Protein AF-A0A0S7YMQ1-F1 (afdb_monomer_lite)

Sequence (82 aa):
MNLRGVIVPTDWDDIGNSTAVALAADDEQEYRISPENKTGRSLHQLLRMRVKIEGTVDSEAVDGHGKVILVNSYRILETPQP

Secondary structure (DSSP, 8-state):
-EEEEEEEEEEE-TTS-EEEEEEEETTS-EEEEPSSSHHHHHGGGGTT-EEEEEEEEE----TT--EEEEEEEEEEEEPPP-

pLDDT: mean 87.24, std 13.02, range [45.56, 96.94]

Radius of gyration: 12.15 Å; chains: 1; bounding box: 24×31×30 Å

Foldseek 3Di:
DKWKAAKAADDADPVGDGPWIWGCTPVNFTETEDPPDPQSVCCSVRHRFIKMFDFDWDPPPPDDPGIYTHTPDMDTPDDPDD

Structure (mmCIF, N/CA/C/O backbone):
data_AF-A0A0S7YMQ1-F1
#
_entry.id   AF-A0A0S7YMQ1-F1
#
loop_
_atom_site.group_PDB
_atom_site.id
_atom_site.type_symbol
_atom_site.label_atom_id
_atom_site.label_alt_id
_atom_site.label_comp_id
_atom_site.label_asym_id
_atom_site.label_entity_id
_atom_site.label_seq_id
_atom_site.pdbx_PDB_ins_code
_atom_site.Cartn_x
_atom_site.Cartn_y
_atom_site.Cartn_z
_atom_site.occupancy
_atom_site.B_iso_or_equiv
_atom_site.auth_seq_id
_atom_site.auth_comp_id
_atom_site.auth_asym_id
_atom_site.auth_atom_id
_atom_site.pdbx_PDB_model_num
ATOM 1 N N . MET A 1 1 ? 1.202 13.324 4.100 1.00 87.19 1 MET A N 1
ATOM 2 C CA . MET A 1 1 ? -0.267 13.140 4.111 1.00 87.19 1 MET A CA 1
ATOM 3 C C . MET A 1 1 ? -0.658 11.922 4.944 1.00 87.19 1 MET A C 1
ATOM 5 O O . MET A 1 1 ? 0.221 11.149 5.308 1.00 87.19 1 MET A O 1
ATOM 9 N N . ASN A 1 2 ? -1.955 11.745 5.212 1.00 93.81 2 ASN A N 1
ATOM 10 C CA . ASN A 1 2 ? -2.525 10.600 5.925 1.00 93.81 2 ASN A CA 1
ATOM 11 C C . ASN A 1 2 ? -3.740 10.073 5.145 1.00 93.81 2 ASN A C 1
ATOM 13 O O . ASN A 1 2 ? -4.715 10.809 5.023 1.00 93.81 2 ASN A O 1
ATOM 17 N N . LEU A 1 3 ? -3.707 8.825 4.677 1.00 95.12 3 LEU A N 1
ATOM 18 C CA . LEU A 1 3 ? -4.840 8.187 3.992 1.00 95.12 3 LEU A CA 1
ATOM 19 C C . LEU A 1 3 ? -5.278 6.916 4.705 1.00 95.12 3 LEU A C 1
ATOM 21 O O . LEU A 1 3 ? -4.499 6.287 5.422 1.00 95.12 3 LEU A O 1
ATOM 25 N N . ARG A 1 4 ? -6.540 6.546 4.512 1.00 96.44 4 ARG A N 1
ATOM 26 C CA . ARG A 1 4 ? -7.129 5.294 4.985 1.00 96.44 4 ARG A CA 1
ATOM 27 C C . ARG A 1 4 ? -7.813 4.617 3.815 1.00 96.44 4 ARG A C 1
ATOM 29 O O . ARG A 1 4 ? -8.308 5.310 2.932 1.00 96.44 4 ARG A O 1
ATOM 36 N N . GLY A 1 5 ? -7.808 3.294 3.815 1.00 95.12 5 GLY A N 1
ATOM 37 C CA . GLY A 1 5 ? -8.377 2.527 2.720 1.00 95.12 5 GLY A CA 1
ATOM 38 C C . GLY A 1 5 ? -8.037 1.053 2.810 1.00 95.12 5 GLY A C 1
ATOM 39 O O . GLY A 1 5 ? -7.495 0.587 3.816 1.00 95.12 5 GLY A O 1
ATOM 40 N N . VAL A 1 6 ? -8.345 0.330 1.742 1.00 96.06 6 VAL A N 1
ATOM 41 C CA . VAL A 1 6 ? -8.069 -1.101 1.602 1.00 96.06 6 VAL A CA 1
ATOM 42 C C . VAL A 1 6 ? -6.945 -1.302 0.597 1.00 96.06 6 VAL A C 1
ATOM 44 O O . VAL A 1 6 ? -6.907 -0.638 -0.437 1.00 96.06 6 VAL A O 1
ATOM 47 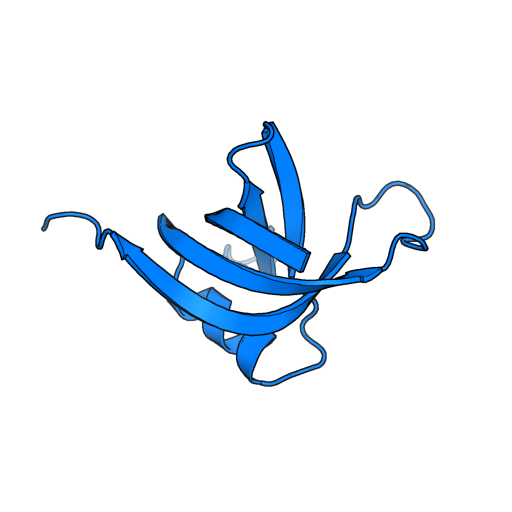N N . ILE A 1 7 ? -6.022 -2.216 0.893 1.00 95.44 7 ILE A N 1
ATOM 48 C CA . ILE A 1 7 ? -4.975 -2.577 -0.065 1.00 95.44 7 ILE A CA 1
ATOM 49 C C . ILE A 1 7 ? -5.536 -3.523 -1.120 1.00 95.44 7 ILE A C 1
ATOM 51 O O . ILE A 1 7 ? -6.044 -4.600 -0.797 1.00 95.44 7 ILE A O 1
ATOM 55 N N . VAL A 1 8 ? -5.412 -3.129 -2.383 1.00 94.00 8 VAL A N 1
ATOM 56 C CA . VAL A 1 8 ? -5.908 -3.866 -3.548 1.00 94.00 8 VAL A CA 1
ATOM 57 C C . VAL A 1 8 ? -4.766 -4.153 -4.528 1.00 94.00 8 VAL A C 1
ATOM 59 O O . VAL A 1 8 ? -3.831 -3.356 -4.620 1.00 94.00 8 VAL A O 1
ATOM 62 N N . PRO A 1 9 ? -4.789 -5.294 -5.235 1.00 93.69 9 PRO A N 1
ATOM 63 C CA . PRO A 1 9 ? -3.836 -5.568 -6.307 1.00 93.69 9 PRO A CA 1
ATOM 64 C C . PRO A 1 9 ? -4.196 -4.748 -7.558 1.00 93.69 9 PRO A C 1
ATOM 66 O O . PRO A 1 9 ? -5.377 -4.638 -7.879 1.00 93.69 9 PRO A O 1
ATOM 69 N N . THR A 1 10 ? -3.200 -4.208 -8.267 1.00 89.44 10 THR A N 1
ATOM 70 C CA . THR A 1 10 ? -3.424 -3.397 -9.489 1.00 89.44 10 THR A CA 1
ATOM 71 C C . THR A 1 10 ? -2.794 -3.967 -10.750 1.00 89.44 10 THR A C 1
ATOM 73 O O . THR A 1 10 ? -3.255 -3.676 -11.847 1.00 89.44 10 THR A O 1
ATOM 76 N N . ASP A 1 11 ? -1.752 -4.780 -10.605 1.00 88.75 11 ASP A N 1
ATOM 77 C CA . ASP A 1 11 ? -1.059 -5.420 -11.719 1.00 88.75 11 ASP A CA 1
ATOM 78 C C . ASP A 1 11 ? -0.867 -6.902 -11.411 1.00 88.75 11 ASP A C 1
ATOM 80 O O . ASP A 1 11 ? -0.665 -7.277 -10.248 1.00 88.75 11 ASP A O 1
ATOM 84 N N . TRP A 1 12 ? -0.909 -7.724 -12.458 1.00 89.94 12 TRP A N 1
ATOM 85 C CA . TRP A 1 12 ? -0.729 -9.171 -12.401 1.00 89.94 12 TRP A CA 1
ATOM 86 C C . TRP A 1 12 ? 0.317 -9.610 -13.425 1.00 89.94 12 TRP A C 1
ATOM 88 O O . TRP A 1 12 ? 0.398 -9.036 -14.510 1.00 89.94 12 TRP A O 1
ATOM 98 N N . ASP A 1 13 ? 1.118 -10.614 -13.078 1.00 90.25 13 ASP A N 1
ATOM 99 C CA . ASP A 1 13 ? 1.951 -11.331 -14.046 1.00 90.25 13 ASP A CA 1
ATOM 100 C C . ASP A 1 13 ? 1.130 -12.375 -14.833 1.00 90.25 13 ASP A C 1
ATOM 102 O O . ASP A 1 13 ? -0.036 -12.644 -14.528 1.00 90.25 13 ASP A O 1
ATOM 106 N N . ASP A 1 14 ? 1.751 -12.999 -15.840 1.00 92.19 14 ASP A N 1
ATOM 107 C CA . ASP A 1 14 ? 1.108 -13.993 -16.716 1.00 92.19 14 ASP A CA 1
ATOM 108 C C . ASP A 1 14 ? 0.614 -15.255 -15.979 1.00 92.19 14 ASP A C 1
ATOM 110 O O . ASP A 1 14 ? -0.145 -16.050 -16.536 1.00 92.19 14 ASP A O 1
ATOM 114 N N . ILE A 1 15 ? 1.042 -15.461 -14.730 1.00 92.19 15 ILE A N 1
ATOM 115 C CA . ILE A 1 15 ? 0.671 -16.609 -13.893 1.00 92.19 15 ILE A CA 1
ATOM 116 C C . ILE A 1 15 ? -0.282 -16.219 -12.749 1.00 92.19 15 ILE A C 1
ATOM 118 O O . ILE A 1 15 ? -0.640 -17.069 -11.932 1.00 92.19 15 ILE A O 1
ATOM 122 N N . GLY A 1 16 ? -0.745 -14.964 -12.714 1.00 84.44 16 GLY A N 1
ATOM 123 C CA . GLY A 1 16 ? -1.766 -14.467 -11.793 1.00 84.44 16 GLY A CA 1
ATOM 124 C C . GLY A 1 16 ? -1.250 -13.952 -10.446 1.00 84.44 16 GLY A C 1
ATOM 125 O O . GLY A 1 16 ? -2.066 -13.675 -9.562 1.00 84.44 16 GLY A O 1
ATOM 126 N N . ASN A 1 17 ? 0.062 -13.785 -10.255 1.00 85.62 17 ASN A N 1
ATOM 127 C CA . ASN A 1 17 ? 0.593 -13.129 -9.060 1.00 85.62 17 ASN A CA 1
ATOM 128 C C . ASN A 1 17 ? 0.485 -11.613 -9.185 1.00 85.62 17 ASN A C 1
ATOM 130 O O . ASN A 1 17 ? 0.824 -11.034 -10.214 1.00 85.62 17 ASN A O 1
ATOM 134 N N . SER A 1 18 ? 0.079 -10.956 -8.099 1.00 86.06 18 SER A N 1
ATOM 135 C CA . SER A 1 18 ? 0.058 -9.496 -8.046 1.00 86.06 18 SER A CA 1
ATOM 136 C C . SER A 1 18 ? 1.482 -8.928 -8.022 1.00 86.06 18 SER A C 1
ATOM 138 O O . SER A 1 18 ? 2.267 -9.273 -7.138 1.00 86.06 18 SER A O 1
ATOM 140 N N . THR A 1 19 ? 1.801 -8.040 -8.966 1.00 87.88 19 THR A N 1
ATOM 141 C CA . THR A 1 19 ? 3.118 -7.386 -9.099 1.00 87.88 19 THR A CA 1
ATOM 142 C C . THR A 1 19 ? 3.135 -5.950 -8.570 1.00 87.88 19 THR A C 1
ATOM 144 O O . THR A 1 19 ? 4.209 -5.394 -8.339 1.00 87.88 19 THR A O 1
ATOM 147 N N . ALA A 1 20 ? 1.960 -5.356 -8.338 1.00 90.69 20 ALA A N 1
ATOM 148 C CA . ALA A 1 20 ? 1.802 -4.052 -7.701 1.00 90.69 20 ALA A CA 1
ATOM 149 C C . ALA A 1 20 ? 0.512 -3.969 -6.872 1.00 90.69 20 ALA A C 1
ATOM 151 O O . ALA A 1 20 ? -0.452 -4.704 -7.108 1.00 90.69 20 ALA A O 1
ATOM 152 N N . VAL A 1 21 ? 0.515 -3.062 -5.894 1.00 93.94 21 VAL A N 1
ATOM 153 C CA . VAL A 1 21 ? -0.632 -2.758 -5.032 1.00 93.94 21 VAL A CA 1
ATOM 154 C C . VAL A 1 21 ? -0.944 -1.272 -5.006 1.00 93.94 21 VAL A C 1
ATOM 156 O O . VAL A 1 21 ? -0.058 -0.423 -5.137 1.00 93.94 21 VAL A O 1
ATOM 159 N N . ALA A 1 22 ? -2.209 -0.973 -4.742 1.00 94.81 22 ALA A N 1
ATOM 160 C CA . ALA A 1 22 ? -2.707 0.358 -4.460 1.00 94.81 22 ALA A CA 1
ATOM 161 C C . ALA A 1 22 ? -3.497 0.397 -3.150 1.00 94.81 22 ALA A C 1
ATOM 163 O O . ALA A 1 22 ? -3.950 -0.624 -2.628 1.00 94.81 22 ALA A O 1
ATOM 164 N N . LEU A 1 23 ? -3.660 1.606 -2.622 1.00 95.06 23 LEU A N 1
ATOM 165 C CA . LEU A 1 23 ? -4.648 1.928 -1.607 1.00 95.06 23 LEU A CA 1
ATOM 166 C C . LEU A 1 23 ? -5.920 2.409 -2.313 1.00 95.06 23 LEU A C 1
ATOM 168 O O . LEU A 1 23 ? -5.931 3.508 -2.865 1.00 95.06 23 LEU A O 1
ATOM 172 N N . ALA A 1 24 ? -6.986 1.613 -2.247 1.00 94.75 24 ALA A N 1
ATOM 173 C CA . ALA A 1 24 ? -8.339 2.082 -2.525 1.00 94.75 24 ALA A CA 1
ATOM 174 C C . ALA A 1 24 ? -8.798 2.901 -1.312 1.00 94.75 24 ALA A C 1
ATOM 176 O O . ALA A 1 24 ? -9.148 2.335 -0.269 1.00 94.75 24 ALA A O 1
ATOM 177 N N . ALA A 1 25 ? -8.663 4.222 -1.405 1.00 94.25 25 ALA A N 1
ATOM 178 C CA . ALA A 1 25 ? -8.820 5.128 -0.282 1.00 94.25 25 ALA A CA 1
ATOM 179 C C . ALA A 1 25 ? -10.281 5.542 -0.053 1.00 94.25 25 ALA A C 1
ATOM 181 O O . ALA A 1 25 ? -11.134 5.464 -0.933 1.00 94.25 25 ALA A O 1
ATOM 182 N N . ASP A 1 26 ? -10.560 5.996 1.169 1.00 94.25 26 ASP A N 1
ATOM 183 C CA . ASP A 1 26 ? -11.900 6.415 1.605 1.00 94.25 26 ASP A CA 1
ATOM 184 C C . ASP A 1 26 ? -12.416 7.670 0.878 1.00 94.25 26 ASP A C 1
ATOM 186 O O . ASP A 1 26 ? -13.599 7.983 0.960 1.00 94.25 26 ASP A O 1
ATOM 190 N N . ASP A 1 27 ? -11.538 8.391 0.178 1.00 92.06 27 ASP A N 1
ATOM 191 C CA . ASP A 1 27 ? -11.873 9.524 -0.691 1.00 92.06 27 ASP A CA 1
ATOM 192 C C . ASP A 1 27 ? -12.260 9.087 -2.116 1.00 92.06 27 ASP A C 1
ATOM 194 O O . ASP A 1 27 ? -12.235 9.909 -3.030 1.00 92.06 27 ASP A O 1
ATOM 198 N N . GLU A 1 28 ? -12.578 7.800 -2.298 1.00 87.81 28 GLU A N 1
ATOM 199 C CA . GLU A 1 28 ? -12.950 7.166 -3.571 1.00 87.81 28 GLU A CA 1
ATOM 200 C C . GLU A 1 28 ? -11.854 7.248 -4.647 1.00 87.81 28 GLU A C 1
ATOM 202 O O . GLU A 1 28 ? -12.109 7.012 -5.828 1.00 87.81 28 GLU A O 1
ATOM 207 N N . GLN A 1 29 ? -10.615 7.555 -4.248 1.00 90.44 29 GLN A N 1
ATOM 208 C CA . GLN A 1 29 ? -9.462 7.574 -5.138 1.00 90.44 29 GLN A CA 1
ATOM 209 C C . GLN A 1 29 ? -8.574 6.354 -4.920 1.00 90.44 29 GLN A C 1
ATOM 211 O O . GLN A 1 29 ? -8.417 5.837 -3.812 1.00 90.44 29 GLN A O 1
ATOM 216 N N . GLU A 1 30 ? -7.943 5.916 -6.003 1.00 90.94 30 GLU A N 1
ATOM 217 C CA . GLU A 1 30 ? -6.927 4.878 -5.958 1.00 90.94 30 GLU A CA 1
ATOM 218 C C . GLU A 1 30 ? -5.536 5.508 -5.974 1.00 90.94 30 GLU A C 1
ATOM 220 O O . GLU A 1 30 ? -5.238 6.400 -6.774 1.00 90.94 30 GLU A O 1
ATOM 225 N N . TYR A 1 31 ? -4.681 5.032 -5.073 1.00 92.62 31 TYR A N 1
ATOM 226 C CA . TYR A 1 31 ? -3.312 5.499 -4.962 1.00 92.62 31 TYR A CA 1
ATOM 227 C C . TYR A 1 31 ? -2.328 4.343 -5.073 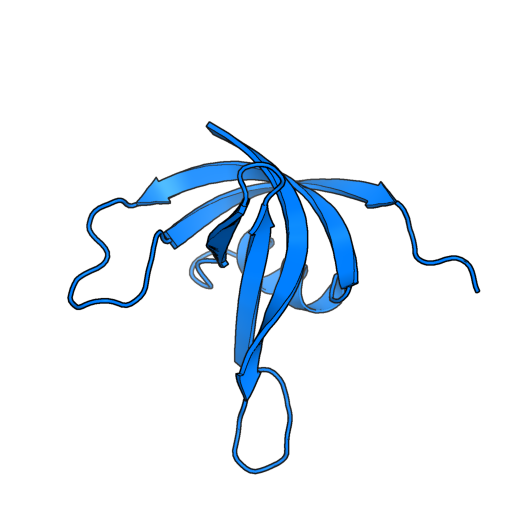1.00 92.62 31 TYR A C 1
ATOM 229 O O . TYR A 1 31 ? -2.269 3.480 -4.193 1.00 92.62 31 TYR A O 1
ATOM 237 N N . ARG A 1 32 ? -1.502 4.350 -6.116 1.00 93.19 32 ARG A N 1
ATOM 238 C CA . ARG A 1 32 ? -0.487 3.318 -6.328 1.00 93.19 32 ARG A CA 1
ATOM 239 C C . ARG A 1 32 ? 0.598 3.416 -5.260 1.00 93.19 32 ARG A C 1
ATOM 241 O O . ARG A 1 32 ? 1.102 4.499 -4.969 1.00 93.19 32 ARG A O 1
ATOM 248 N N . ILE A 1 33 ? 0.985 2.289 -4.674 1.00 93.69 33 ILE A N 1
ATOM 249 C CA . ILE A 1 33 ? 2.063 2.258 -3.684 1.00 93.69 33 ILE A CA 1
ATOM 250 C C . ILE A 1 33 ? 3.408 2.187 -4.407 1.00 93.69 33 ILE A C 1
ATOM 252 O O . ILE A 1 33 ? 3.637 1.287 -5.215 1.00 93.69 33 ILE A O 1
ATOM 256 N N . SER A 1 34 ? 4.314 3.120 -4.103 1.00 91.50 34 SER A N 1
ATOM 257 C CA . SER A 1 34 ? 5.679 3.084 -4.631 1.00 91.50 34 SER A CA 1
ATOM 258 C C . SER A 1 34 ? 6.437 1.874 -4.061 1.00 91.50 34 SER A C 1
ATOM 260 O O . SER A 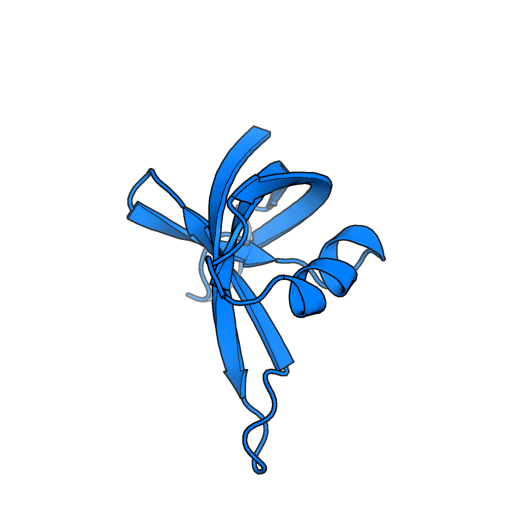1 34 ? 6.498 1.703 -2.834 1.00 91.50 34 SER A O 1
ATOM 262 N N . PRO A 1 35 ? 7.068 1.045 -4.914 1.00 88.56 35 PRO A N 1
ATOM 263 C CA . PRO A 1 35 ? 7.893 -0.071 -4.473 1.00 88.56 35 PRO A CA 1
ATOM 264 C C . PRO A 1 35 ? 9.310 0.359 -4.067 1.00 88.56 35 PRO A C 1
ATOM 266 O O . PRO A 1 35 ? 10.125 -0.506 -3.747 1.00 88.56 35 PRO A O 1
ATOM 269 N N . GLU A 1 36 ? 9.648 1.653 -4.081 1.00 89.81 36 GLU A N 1
ATOM 270 C CA . GLU A 1 36 ? 11.020 2.139 -3.868 1.00 89.81 36 GLU A CA 1
ATOM 271 C C . GLU A 1 36 ? 11.563 1.813 -2.473 1.00 89.81 36 GLU A C 1
ATOM 273 O O . GLU A 1 36 ? 12.730 1.438 -2.314 1.00 89.81 36 GLU A O 1
ATOM 278 N N . ASN A 1 37 ? 10.712 1.854 -1.445 1.00 90.12 37 ASN A N 1
ATOM 279 C CA . ASN A 1 37 ? 11.125 1.594 -0.070 1.00 90.12 37 ASN A CA 1
ATOM 280 C C . ASN A 1 37 ? 10.552 0.282 0.500 1.00 90.12 37 ASN A C 1
ATOM 282 O O . ASN A 1 37 ? 9.614 -0.320 -0.024 1.00 90.12 37 ASN A O 1
ATOM 286 N N . LYS A 1 38 ? 11.171 -0.202 1.587 1.00 93.06 38 LYS A N 1
ATOM 287 C CA . LYS A 1 38 ? 10.801 -1.481 2.220 1.00 93.06 38 LYS A CA 1
ATOM 288 C C . LYS A 1 38 ? 9.365 -1.472 2.753 1.00 93.06 38 LYS A C 1
ATOM 290 O O . LYS A 1 38 ? 8.683 -2.483 2.632 1.00 93.06 38 LYS A O 1
ATOM 295 N N . THR A 1 39 ? 8.926 -0.346 3.312 1.00 93.00 39 THR A N 1
ATOM 296 C CA . THR A 1 39 ? 7.586 -0.170 3.888 1.00 93.00 39 THR A CA 1
ATOM 297 C C . THR A 1 39 ? 6.491 -0.247 2.820 1.00 93.00 39 THR A C 1
ATOM 299 O O . THR A 1 39 ? 5.459 -0.871 3.035 1.00 93.00 39 THR A O 1
ATOM 302 N N . GLY A 1 40 ? 6.735 0.340 1.647 1.00 92.12 40 GLY A N 1
ATOM 303 C CA . GLY A 1 40 ? 5.883 0.247 0.465 1.00 92.12 40 GLY A CA 1
ATOM 304 C C . GLY A 1 40 ? 5.743 -1.198 -0.000 1.00 92.12 40 GLY A C 1
ATOM 305 O O . GLY A 1 40 ? 4.637 -1.715 -0.124 1.00 92.12 40 GLY A O 1
ATOM 306 N N . ARG A 1 41 ? 6.872 -1.901 -0.154 1.00 93.19 41 ARG A N 1
ATOM 307 C CA . ARG A 1 41 ? 6.882 -3.310 -0.581 1.00 93.19 41 ARG A CA 1
ATOM 308 C C . ARG A 1 41 ? 6.176 -4.251 0.396 1.00 93.19 41 ARG A C 1
ATOM 310 O O . ARG A 1 41 ? 5.565 -5.220 -0.046 1.00 93.19 41 ARG A O 1
ATOM 317 N N . SER A 1 42 ? 6.227 -3.995 1.706 1.00 94.00 42 SER A N 1
ATOM 318 C CA . SER A 1 42 ? 5.572 -4.871 2.689 1.00 94.00 42 SER A CA 1
ATOM 319 C C . SER A 1 42 ? 4.043 -4.795 2.653 1.00 94.00 42 SER A C 1
ATOM 321 O O . SER A 1 42 ? 3.389 -5.721 3.128 1.00 94.00 42 SER A O 1
ATOM 323 N N . LEU A 1 43 ? 3.454 -3.759 2.042 1.00 93.62 43 LEU A N 1
ATOM 324 C CA . LEU A 1 43 ? 1.999 -3.655 1.873 1.00 93.62 43 LEU A CA 1
ATOM 325 C C . LEU A 1 43 ? 1.417 -4.747 0.968 1.00 93.62 43 LEU A C 1
ATOM 327 O O . LEU A 1 43 ? 0.244 -5.072 1.119 1.00 93.62 43 LEU A O 1
ATOM 331 N N . HIS A 1 44 ? 2.220 -5.395 0.116 1.00 92.25 44 HIS A N 1
ATOM 332 C CA . HIS A 1 44 ? 1.778 -6.583 -0.627 1.00 92.25 44 HIS A CA 1
ATOM 333 C C . HIS A 1 44 ? 1.294 -7.723 0.279 1.00 92.25 44 HIS A C 1
ATOM 335 O O . HIS A 1 44 ? 0.426 -8.495 -0.113 1.00 92.25 44 HIS A O 1
ATOM 341 N N . GLN A 1 45 ? 1.811 -7.822 1.506 1.00 92.50 45 GLN A N 1
ATOM 342 C CA . GLN A 1 45 ? 1.373 -8.832 2.476 1.00 92.50 45 GLN A CA 1
ATOM 343 C C . GLN A 1 45 ? 0.029 -8.481 3.125 1.00 92.50 45 GLN A C 1
ATOM 345 O O . GLN A 1 45 ? -0.535 -9.288 3.857 1.00 92.50 45 GLN A O 1
ATOM 350 N N . LEU A 1 46 ? -0.474 -7.272 2.875 1.00 93.75 46 LEU A N 1
ATOM 351 C CA . LEU A 1 46 ? -1.678 -6.716 3.479 1.00 93.75 46 LEU A CA 1
ATOM 352 C C . LEU A 1 46 ? -2.823 -6.596 2.471 1.00 93.75 46 LEU A C 1
ATOM 354 O O . LEU A 1 46 ? -3.729 -5.792 2.676 1.00 93.75 46 LEU A O 1
ATOM 358 N N . LEU A 1 47 ? -2.806 -7.386 1.395 1.00 92.75 47 LEU A N 1
ATOM 359 C CA . LEU A 1 47 ? -3.915 -7.461 0.445 1.00 92.75 47 LEU A CA 1
ATOM 360 C C . LEU A 1 47 ? -5.247 -7.679 1.177 1.00 92.75 47 LEU A C 1
ATOM 362 O O . LEU A 1 47 ? -5.360 -8.550 2.037 1.00 92.75 47 LEU A O 1
ATOM 366 N N . ARG A 1 48 ? -6.261 -6.893 0.799 1.00 92.19 48 ARG A N 1
ATOM 367 C CA . ARG A 1 48 ? -7.616 -6.875 1.381 1.00 92.19 48 ARG A CA 1
ATOM 368 C C . ARG A 1 48 ? -7.684 -6.422 2.844 1.00 92.19 48 ARG A C 1
ATOM 370 O O . ARG A 1 48 ? -8.757 -6.467 3.440 1.00 92.19 48 ARG A O 1
ATOM 377 N N . MET A 1 49 ? -6.579 -5.950 3.419 1.00 94.69 49 MET A N 1
ATOM 378 C CA . MET A 1 49 ? -6.555 -5.376 4.763 1.00 94.69 49 MET A CA 1
ATOM 379 C C . MET A 1 49 ? -6.898 -3.892 4.703 1.00 94.69 49 MET A C 1
ATOM 381 O O . MET A 1 49 ? -6.436 -3.174 3.809 1.00 94.69 49 MET A O 1
ATOM 385 N N . ARG A 1 50 ? -7.643 -3.410 5.703 1.00 95.56 50 ARG A N 1
ATOM 386 C CA . ARG A 1 50 ? -7.864 -1.974 5.881 1.00 95.56 50 ARG A CA 1
ATOM 387 C C . ARG A 1 50 ? -6.691 -1.377 6.645 1.00 95.56 50 ARG A C 1
ATOM 389 O O . ARG A 1 50 ? -6.357 -1.839 7.738 1.00 95.56 50 ARG A O 1
ATOM 396 N N . VAL A 1 51 ? -6.068 -0.340 6.098 1.00 96.44 51 VAL A N 1
ATOM 397 C CA . VAL A 1 51 ? -4.880 0.296 6.676 1.00 96.44 51 VAL A CA 1
ATOM 398 C C . VAL A 1 51 ? -5.011 1.814 6.714 1.00 96.44 51 VAL A C 1
ATOM 400 O O . VAL A 1 51 ? -5.765 2.422 5.958 1.00 96.44 51 VAL A O 1
ATOM 403 N N . LYS A 1 52 ? -4.232 2.437 7.596 1.00 96.94 52 LYS A N 1
ATOM 404 C CA . LYS A 1 52 ? -3.892 3.857 7.556 1.00 96.94 52 LYS A CA 1
ATOM 405 C C . LYS A 1 52 ? -2.453 3.991 7.064 1.00 96.94 52 LYS A C 1
ATOM 407 O O . LYS A 1 52 ? -1.572 3.398 7.677 1.00 96.94 52 LYS A O 1
ATOM 412 N N . ILE A 1 53 ? -2.222 4.777 6.017 1.00 96.12 53 ILE A N 1
ATOM 413 C CA . ILE A 1 53 ? -0.903 5.074 5.445 1.00 96.12 53 ILE A CA 1
ATOM 414 C C . ILE A 1 53 ? -0.504 6.511 5.776 1.00 96.12 53 ILE A C 1
ATOM 416 O O . ILE A 1 53 ? -1.297 7.442 5.615 1.00 96.12 53 ILE A O 1
ATOM 420 N N . GLU A 1 54 ? 0.748 6.692 6.185 1.00 96.50 54 GLU A N 1
ATOM 421 C CA . GLU A 1 54 ? 1.408 7.993 6.242 1.00 96.50 54 GLU A CA 1
ATOM 422 C C . GLU A 1 54 ? 2.536 8.020 5.215 1.00 96.50 54 GLU A C 1
ATOM 424 O O . GLU A 1 54 ? 3.375 7.120 5.157 1.00 96.50 54 GLU A O 1
ATOM 429 N N . GLY A 1 55 ? 2.556 9.054 4.382 1.00 93.88 55 GLY A N 1
ATOM 430 C CA . GLY A 1 55 ? 3.476 9.118 3.254 1.00 93.88 55 GLY A CA 1
ATOM 431 C C . GLY A 1 55 ? 3.377 10.421 2.482 1.00 93.88 55 GLY A C 1
ATOM 432 O O . GLY A 1 55 ? 2.674 11.352 2.893 1.00 93.88 55 GLY A O 1
ATOM 433 N N . THR A 1 56 ? 4.063 10.467 1.351 1.00 93.31 56 THR A N 1
ATOM 434 C CA . THR A 1 56 ? 4.062 11.604 0.426 1.00 93.31 56 THR A CA 1
ATOM 435 C C . THR A 1 56 ? 3.442 11.159 -0.889 1.00 93.31 56 THR A C 1
ATOM 437 O O . THR A 1 56 ? 3.750 10.067 -1.360 1.00 93.31 56 THR A O 1
ATOM 440 N N . VAL A 1 57 ? 2.542 11.973 -1.447 1.00 88.69 57 VAL A N 1
ATOM 441 C CA . VAL A 1 57 ? 2.029 11.750 -2.805 1.00 88.69 57 VAL A CA 1
ATOM 442 C C . VAL A 1 57 ? 2.987 12.413 -3.759 1.00 88.69 57 VAL A C 1
ATOM 444 O O . VAL A 1 57 ? 3.265 13.602 -3.604 1.00 88.69 57 VAL A O 1
ATOM 447 N N . ASP A 1 58 ? 3.435 11.652 -4.738 1.00 84.06 58 ASP A N 1
ATOM 448 C CA . ASP A 1 58 ? 4.011 12.217 -5.935 1.00 84.06 58 ASP A CA 1
ATOM 449 C C . ASP A 1 58 ? 2.877 12.459 -6.938 1.00 84.06 58 ASP A C 1
ATOM 451 O O . ASP A 1 58 ? 2.17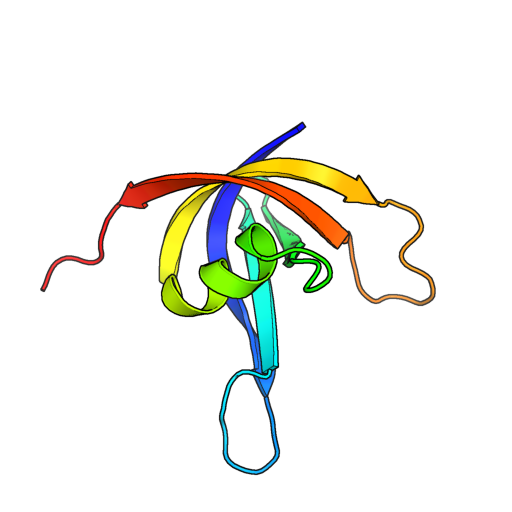6 11.533 -7.363 1.00 84.06 58 ASP A O 1
ATOM 455 N N . SER A 1 59 ? 2.605 13.736 -7.208 1.00 64.69 59 SER A N 1
ATOM 456 C CA . SER A 1 59 ? 1.578 14.162 -8.161 1.00 64.69 59 SER A CA 1
ATOM 457 C C . SER A 1 59 ? 2.091 14.212 -9.603 1.00 64.69 59 SER A C 1
ATOM 459 O O . SER A 1 59 ? 1.289 14.466 -10.497 1.00 64.69 59 SER A O 1
ATOM 461 N N . GLU A 1 60 ? 3.384 13.964 -9.841 1.00 59.25 60 GLU A N 1
ATOM 462 C CA . GLU A 1 60 ? 4.013 13.920 -11.168 1.00 59.25 60 GLU A CA 1
ATOM 463 C C . GLU A 1 60 ? 4.034 12.495 -11.740 1.00 59.25 60 GLU A C 1
ATOM 465 O O . GLU A 1 60 ? 4.963 12.091 -12.438 1.00 59.25 60 GLU A O 1
ATOM 470 N N . ALA A 1 61 ? 2.987 11.709 -11.490 1.00 53.56 61 ALA A N 1
ATOM 471 C CA . ALA A 1 61 ? 2.796 10.466 -12.219 1.00 53.56 61 ALA A CA 1
ATOM 472 C C . ALA A 1 61 ? 2.450 10.782 -13.685 1.00 53.56 61 ALA A C 1
ATOM 474 O O . ALA A 1 61 ? 1.310 11.077 -14.050 1.00 53.56 61 ALA A O 1
ATOM 475 N N . VAL A 1 62 ? 3.508 10.756 -14.488 1.00 47.31 62 VAL A N 1
ATOM 476 C CA . VAL A 1 62 ? 3.565 10.830 -15.945 1.00 47.31 62 VAL A CA 1
ATOM 477 C C . VAL A 1 62 ? 2.604 9.803 -16.569 1.00 47.31 62 VAL A C 1
ATOM 479 O O . VAL A 1 62 ? 2.557 8.648 -16.149 1.00 47.31 62 VAL A O 1
ATOM 482 N N . ASP A 1 63 ? 1.833 10.246 -17.565 1.00 45.56 63 ASP A N 1
ATOM 483 C CA . ASP A 1 63 ? 1.021 9.417 -18.469 1.00 45.56 63 ASP A CA 1
ATOM 484 C C . ASP A 1 63 ? -0.047 8.505 -17.821 1.00 45.56 63 ASP A C 1
ATOM 486 O O . ASP A 1 63 ? -0.017 7.287 -17.933 1.00 45.56 63 ASP A O 1
ATOM 490 N N . GLY A 1 64 ? -1.077 9.084 -17.192 1.00 52.78 64 GLY A N 1
ATOM 491 C CA . GLY A 1 64 ? -2.374 8.402 -17.010 1.00 52.78 64 GLY A CA 1
ATOM 492 C C . GLY A 1 64 ? -2.459 7.304 -15.935 1.00 52.78 64 GLY A C 1
ATOM 493 O O . GLY A 1 64 ? -3.529 6.726 -15.758 1.00 52.78 64 GLY A O 1
ATOM 494 N N . HIS A 1 65 ? -1.388 7.052 -15.174 1.00 53.66 65 HIS A N 1
ATOM 495 C CA . HIS A 1 65 ? -1.290 5.944 -14.205 1.00 53.66 65 HIS A CA 1
ATOM 496 C C . HIS A 1 65 ? -1.598 6.300 -12.732 1.00 53.66 65 HIS A C 1
ATOM 498 O O . HIS A 1 65 ? -1.242 5.546 -11.824 1.00 53.66 65 HIS A O 1
ATOM 504 N N . GLY A 1 66 ? -2.310 7.404 -12.482 1.00 65.25 66 GLY A N 1
ATOM 505 C CA . GLY A 1 66 ? -2.843 7.740 -11.153 1.00 65.25 66 GLY A CA 1
ATOM 506 C C . GLY A 1 66 ? -1.805 8.243 -10.139 1.00 65.25 66 GLY A C 1
ATOM 507 O O . GLY A 1 66 ? -0.615 8.323 -10.415 1.00 65.25 66 GLY A O 1
ATOM 508 N N . LYS A 1 67 ? -2.264 8.639 -8.946 1.00 86.00 67 LYS A N 1
ATOM 509 C CA . LYS A 1 67 ? -1.420 9.218 -7.884 1.00 86.00 67 LYS A CA 1
ATOM 510 C C . LYS A 1 67 ? -0.539 8.139 -7.244 1.00 86.00 67 LYS A C 1
ATOM 512 O O . LYS A 1 67 ? -1.058 7.102 -6.832 1.00 86.00 67 LYS A O 1
ATOM 517 N N . VAL A 1 68 ? 0.762 8.394 -7.085 1.00 90.62 68 VAL A N 1
ATOM 518 C CA . VAL A 1 68 ? 1.707 7.451 -6.453 1.00 90.62 68 VAL A CA 1
ATOM 519 C C . VAL A 1 68 ? 2.025 7.890 -5.024 1.00 90.62 68 VAL A C 1
ATOM 521 O O . VAL A 1 68 ? 2.213 9.075 -4.763 1.00 90.62 68 VAL A O 1
ATOM 524 N N . ILE A 1 69 ? 2.102 6.950 -4.078 1.00 92.75 69 ILE A 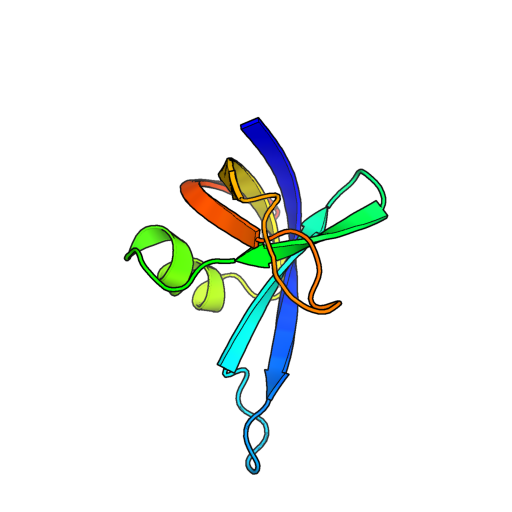N 1
ATOM 525 C CA . ILE A 1 69 ? 2.455 7.214 -2.677 1.00 92.75 69 ILE A CA 1
ATOM 526 C C . ILE A 1 69 ? 3.786 6.571 -2.324 1.00 92.75 69 ILE A C 1
ATOM 528 O O . ILE A 1 69 ? 3.928 5.347 -2.360 1.00 92.75 69 ILE A O 1
ATOM 532 N N . LEU A 1 70 ? 4.715 7.385 -1.830 1.00 94.25 70 LEU A N 1
ATOM 533 C CA . LEU A 1 70 ? 5.861 6.910 -1.069 1.00 94.25 70 LEU A CA 1
ATOM 534 C C . LEU A 1 70 ? 5.463 6.733 0.402 1.00 94.25 70 LEU A C 1
ATOM 536 O O . LEU A 1 70 ? 5.144 7.700 1.099 1.00 94.25 70 LEU A O 1
ATOM 540 N N . VAL A 1 71 ? 5.461 5.487 0.875 1.00 95.25 71 VAL A N 1
ATOM 541 C CA . VAL A 1 71 ? 4.968 5.127 2.213 1.00 95.25 71 VAL A CA 1
ATOM 542 C C . VAL A 1 71 ? 6.068 5.277 3.257 1.00 95.25 71 VAL A C 1
ATOM 544 O O . VAL A 1 71 ? 7.071 4.573 3.203 1.00 95.25 71 VAL A O 1
ATOM 547 N N . ASN A 1 72 ? 5.858 6.129 4.256 1.00 95.12 72 ASN A N 1
ATOM 548 C CA . ASN A 1 72 ? 6.773 6.269 5.391 1.00 95.12 72 ASN A CA 1
ATOM 549 C C . ASN A 1 72 ? 6.427 5.271 6.505 1.00 95.12 72 ASN A C 1
ATOM 551 O O . ASN A 1 72 ? 7.313 4.611 7.049 1.00 95.12 72 ASN A O 1
ATOM 555 N N . SER A 1 73 ? 5.138 5.125 6.818 1.00 96.19 73 SER A N 1
ATOM 556 C CA . SER A 1 73 ? 4.620 4.195 7.827 1.00 96.19 73 SER A CA 1
ATOM 557 C C . SER A 1 73 ? 3.182 3.777 7.503 1.00 96.19 73 SER A C 1
ATOM 559 O O . SER A 1 73 ? 2.484 4.422 6.716 1.00 96.19 73 SER A O 1
ATOM 561 N N . TYR A 1 74 ? 2.720 2.688 8.122 1.00 96.19 74 TYR A N 1
ATOM 562 C CA . TYR A 1 74 ? 1.316 2.289 8.078 1.00 96.19 74 TYR A CA 1
ATOM 563 C C . TYR A 1 74 ? 0.859 1.648 9.391 1.00 96.19 74 TYR A C 1
ATOM 565 O O . TYR A 1 74 ? 1.664 1.203 10.211 1.00 96.19 74 TYR A O 1
ATOM 573 N N . ARG A 1 75 ? -0.461 1.570 9.574 1.00 96.38 75 ARG A N 1
ATOM 574 C CA . ARG A 1 75 ? -1.118 0.828 10.655 1.00 96.38 75 ARG A CA 1
ATOM 575 C C . ARG A 1 75 ? -2.295 0.034 10.101 1.00 96.38 75 ARG A C 1
ATOM 577 O O . ARG A 1 75 ? -3.101 0.591 9.364 1.00 96.38 75 ARG A O 1
ATOM 584 N N . ILE A 1 76 ? -2.424 -1.228 10.499 1.00 95.50 76 ILE A N 1
ATOM 585 C CA . ILE A 1 76 ? -3.605 -2.047 10.197 1.00 95.50 76 ILE A CA 1
ATOM 586 C C . ILE A 1 76 ? -4.766 -1.550 11.064 1.00 95.50 76 ILE A C 1
ATOM 588 O O . ILE A 1 76 ? -4.618 -1.414 12.278 1.00 95.50 76 ILE A O 1
ATOM 592 N N . LEU A 1 77 ? -5.887 -1.219 10.429 1.00 93.00 77 LEU A N 1
ATOM 593 C CA . LEU A 1 77 ? -7.105 -0.765 11.098 1.00 93.00 77 LEU A CA 1
ATOM 594 C C . LEU A 1 77 ? -8.057 -1.931 11.353 1.00 93.00 77 LEU A C 1
ATOM 596 O O . LEU A 1 77 ? -8.644 -1.999 12.426 1.00 93.00 77 LEU A O 1
ATOM 600 N N . GLU A 1 78 ? -8.174 -2.850 10.393 1.00 85.06 78 GLU A N 1
ATOM 601 C CA . GLU A 1 78 ? -9.033 -4.029 10.496 1.00 85.06 78 GLU A CA 1
ATOM 602 C C . GLU A 1 78 ? -8.354 -5.234 9.844 1.00 85.06 78 GLU A C 1
ATOM 604 O O . GLU A 1 78 ? -7.731 -5.125 8.783 1.00 85.06 78 GLU A O 1
ATOM 609 N N . THR A 1 79 ? -8.488 -6.389 10.491 1.00 67.62 79 THR A N 1
ATOM 610 C CA . THR A 1 79 ? -8.141 -7.694 9.928 1.00 67.62 79 THR A CA 1
ATOM 611 C C . THR A 1 79 ? -9.423 -8.359 9.425 1.00 67.62 79 THR A C 1
ATOM 613 O O . THR A 1 79 ? -10.403 -8.340 10.175 1.00 67.62 79 THR A O 1
ATOM 616 N N . PRO A 1 80 ? -9.463 -8.942 8.210 1.00 60.62 80 PRO A N 1
ATOM 617 C CA . PRO A 1 80 ? -10.614 -9.717 7.772 1.00 60.62 80 PRO A CA 1
ATOM 618 C C .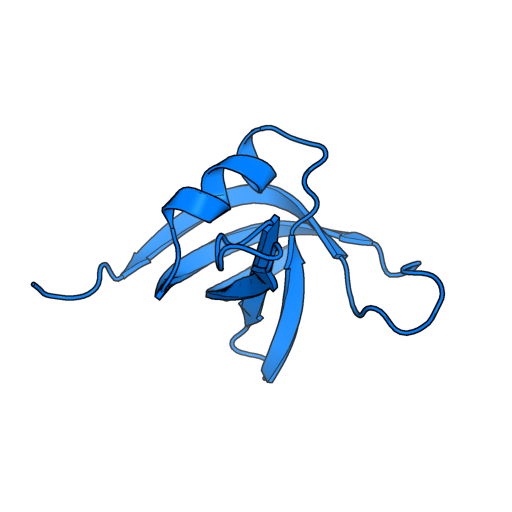 PRO A 1 80 ? -10.888 -10.791 8.825 1.00 60.62 80 PRO A C 1
ATOM 620 O O . PRO A 1 80 ? -9.962 -11.465 9.285 1.00 60.62 80 PRO A O 1
ATOM 623 N N . GLN A 1 81 ? -12.139 -10.866 9.281 1.00 55.84 81 GLN A N 1
ATOM 624 C CA . GLN A 1 81 ? -12.548 -11.900 10.224 1.00 55.84 81 GLN A CA 1
ATOM 625 C C . GLN A 1 81 ? -12.404 -13.278 9.550 1.00 55.84 81 GLN A C 1
ATOM 627 O O . GLN A 1 81 ? -12.656 -13.366 8.344 1.00 55.84 81 GLN A O 1
ATOM 632 N N . PRO A 1 82 ? -11.931 -14.300 10.291 1.00 60.88 82 PRO A N 1
ATOM 633 C CA . PRO A 1 82 ? -11.701 -15.647 9.770 1.00 60.88 82 PRO A CA 1
ATOM 634 C C . PRO A 1 82 ? -12.981 -16.337 9.286 1.00 60.88 82 PRO A C 1
ATOM 636 O O . PRO A 1 82 ? -14.070 -16.014 9.813 1.00 60.88 82 PRO A O 1
#